Protein AF-A0A1F3C9E1-F1 (afdb_monomer)

Nearest PDB structures (foldseek):
  8ada-assembly1_A  TM=5.028E-01  e=2.054E+00  Mycobacterium tuberculosis H37Rv

Mean predicted aligned error: 10.8 Å

Sequence (101 aa):
MARLLARLAPLALGLLCAVGCGSPCQDLADRICNCQPAGTLRDNCKSSVKNQIDSAKPSSGDQSYCSDKLKTCPDPESTPSQCQVLETQAGKEACGLAFPL

Radius of gyration: 19.94 Å; Cα contacts (8 Å, |Δi|>4): 81; chains: 1; bounding box: 34×68×55 Å

Secondary structure (DSSP, 8-state):
--------------------S--HHHHHHHHHHTTSPTTHHHHHHHHHHHHHHHHH---HHHHHHHHHHHHHS--TTT-GGGGGGGGSHHHHHHTTSS---

Solvent-accessible surface area (backbone atoms only — not comparable to full-atom values): 6122 Å² total; per-residue (Å²): 133,89,80,80,93,82,76,92,76,92,78,74,87,76,76,76,72,76,73,61,99,60,51,44,50,50,53,44,49,43,44,58,28,61,60,41,62,84,58,70,65,21,54,49,43,43,51,52,51,49,54,49,46,71,69,67,56,73,49,76,66,50,35,49,52,26,46,57,26,52,75,58,28,73,56,32,90,84,39,65,76,48,43,60,39,59,77,38,69,69,36,20,36,29,54,68,76,42,79,83,130

Structure (mmCIF, N/CA/C/O backbone):
data_AF-A0A1F3C9E1-F1
#
_entry.id   AF-A0A1F3C9E1-F1
#
loop_
_atom_site.group_PDB
_atom_site.id
_atom_site.type_symbol
_atom_site.label_atom_id
_atom_site.label_alt_id
_atom_site.label_comp_id
_atom_site.label_asym_id
_atom_site.label_entity_id
_atom_site.label_seq_id
_atom_site.pdbx_PDB_ins_code
_atom_site.Cartn_x
_atom_site.Cartn_y
_atom_site.Cartn_z
_atom_site.occupancy
_atom_site.B_iso_or_equiv
_atom_site.auth_seq_id
_atom_site.auth_comp_id
_atom_site.auth_asym_id
_atom_site.auth_atom_id
_atom_site.pdbx_PDB_model_num
ATOM 1 N N . MET A 1 1 ? -22.054 50.665 -41.349 1.00 40.19 1 MET A N 1
ATOM 2 C CA . MET A 1 1 ? -21.171 49.756 -42.117 1.00 40.19 1 MET A CA 1
ATOM 3 C C . MET A 1 1 ? -20.680 48.689 -41.140 1.00 40.19 1 MET A C 1
ATOM 5 O O . MET A 1 1 ? -19.971 49.038 -40.215 1.00 40.19 1 MET A O 1
ATOM 9 N N . ALA A 1 2 ? -21.345 47.529 -41.064 1.00 45.19 2 ALA A N 1
ATOM 10 C CA . ALA A 1 2 ? -20.838 46.239 -41.572 1.00 45.19 2 ALA A CA 1
ATOM 11 C C . ALA A 1 2 ? -19.378 45.978 -41.123 1.00 45.19 2 ALA A C 1
ATOM 13 O O . ALA A 1 2 ? -18.492 46.712 -41.536 1.00 45.19 2 ALA A O 1
ATOM 14 N N . ARG A 1 3 ? -19.053 44.955 -40.322 1.00 49.81 3 ARG A N 1
ATOM 15 C CA . ARG A 1 3 ? -19.186 43.530 -40.666 1.00 49.81 3 ARG A CA 1
ATOM 16 C C . ARG A 1 3 ? -19.206 42.621 -39.423 1.00 49.81 3 ARG A C 1
ATOM 18 O O . ARG A 1 3 ? -18.324 42.688 -38.580 1.00 49.81 3 ARG A O 1
ATOM 25 N N . LEU A 1 4 ? -20.236 41.775 -39.399 1.00 50.31 4 LEU A N 1
ATOM 26 C CA . LEU A 1 4 ? -20.272 40.353 -39.042 1.00 50.31 4 LEU A CA 1
ATOM 27 C C . LEU A 1 4 ? -19.123 39.750 -38.208 1.00 50.31 4 LEU A C 1
ATOM 29 O O . LEU A 1 4 ? -18.006 39.592 -38.688 1.00 50.31 4 LEU A O 1
ATOM 33 N N . LEU A 1 5 ? -19.513 39.255 -37.027 1.00 64.69 5 LEU A N 1
ATOM 34 C CA . LEU A 1 5 ? -19.327 37.874 -36.552 1.00 64.69 5 LEU A CA 1
ATOM 35 C C . LEU A 1 5 ? -18.179 37.085 -37.207 1.00 64.69 5 LEU A C 1
ATOM 37 O O . LEU A 1 5 ? -18.356 36.467 -38.257 1.00 64.69 5 LEU A O 1
ATOM 41 N N . ALA A 1 6 ? -17.045 36.992 -36.516 1.00 54.94 6 ALA A N 1
ATOM 42 C CA . ALA A 1 6 ? -16.051 35.969 -36.801 1.00 54.94 6 ALA A CA 1
ATOM 43 C C . ALA A 1 6 ? -15.398 35.465 -35.508 1.00 54.94 6 ALA A C 1
ATOM 45 O O . ALA A 1 6 ? -14.430 36.029 -35.013 1.00 54.94 6 ALA A O 1
ATOM 46 N N . ARG A 1 7 ? -15.918 34.312 -35.072 1.00 51.75 7 ARG A N 1
ATOM 47 C CA . ARG A 1 7 ? -15.220 33.248 -34.333 1.00 51.75 7 ARG A CA 1
ATOM 48 C C . ARG A 1 7 ? -15.094 33.421 -32.817 1.00 51.75 7 ARG A C 1
ATOM 50 O O . ARG A 1 7 ? -14.055 33.772 -32.276 1.00 51.75 7 ARG A O 1
ATOM 57 N N . LEU A 1 8 ? -16.166 32.994 -32.146 1.00 54.88 8 LEU A N 1
ATOM 58 C CA . LEU A 1 8 ? -16.087 32.249 -30.888 1.00 54.88 8 LEU A CA 1
ATOM 59 C C . LEU A 1 8 ? -15.029 31.139 -31.019 1.00 54.88 8 LEU A C 1
ATOM 61 O O . LEU A 1 8 ? -15.241 30.168 -31.744 1.00 54.88 8 LEU A O 1
ATOM 65 N N . ALA A 1 9 ? -13.904 31.291 -30.329 1.00 54.41 9 ALA A N 1
ATOM 66 C CA . ALA A 1 9 ? -12.942 30.224 -30.086 1.00 54.41 9 ALA A CA 1
ATOM 67 C C . ALA A 1 9 ? -12.915 29.956 -28.572 1.00 54.41 9 ALA A C 1
ATOM 69 O O . ALA A 1 9 ? -12.250 30.689 -27.841 1.00 54.41 9 ALA A O 1
ATOM 70 N N . PRO A 1 10 ? -13.659 28.956 -28.068 1.00 60.72 10 PRO A N 1
ATOM 71 C CA . PRO A 1 10 ? -13.503 28.487 -26.705 1.00 60.72 10 PRO A CA 1
ATOM 72 C C . PRO A 1 10 ? -12.399 27.433 -26.733 1.00 60.72 10 PRO A C 1
ATOM 74 O O . PRO A 1 10 ? -12.638 26.313 -27.175 1.00 60.72 10 PRO A O 1
ATOM 77 N N . LEU A 1 11 ? -11.175 27.767 -26.333 1.00 50.94 11 LEU A N 1
ATOM 78 C CA . LEU A 1 11 ? -10.112 26.767 -26.266 1.00 50.94 11 LEU A CA 1
ATOM 79 C C . LEU A 1 11 ? -9.339 26.864 -24.957 1.00 50.94 11 LEU A C 1
ATOM 81 O O . LEU A 1 11 ? -8.674 27.852 -24.667 1.00 50.94 11 LEU A O 1
ATOM 85 N N . ALA A 1 12 ? -9.436 25.742 -24.245 1.00 55.09 12 ALA A N 1
ATOM 86 C CA . ALA A 1 12 ? -8.581 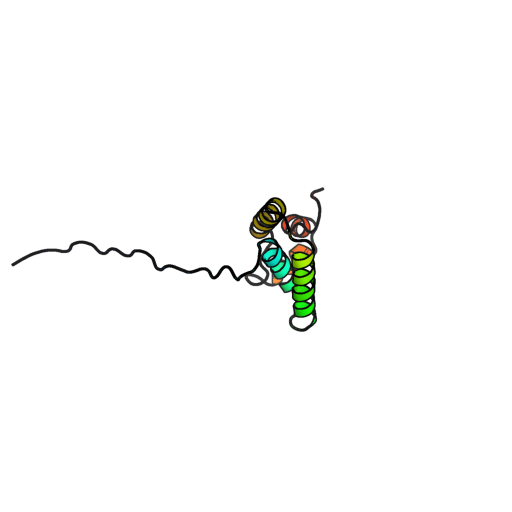25.281 -23.170 1.00 55.09 12 ALA A CA 1
ATOM 87 C C . ALA A 1 12 ? -8.731 26.006 -21.829 1.00 55.09 12 ALA A C 1
ATOM 89 O O . ALA A 1 12 ? -7.844 26.712 -21.357 1.00 55.09 12 ALA A O 1
ATOM 90 N N . LEU A 1 13 ? -9.825 25.672 -21.138 1.00 47.66 13 LEU A N 1
ATOM 91 C CA . LEU A 1 13 ? -9.785 25.518 -19.688 1.00 47.66 13 LEU A CA 1
ATOM 92 C C . LEU A 1 13 ? -8.783 24.386 -19.388 1.00 47.66 13 LEU A C 1
ATOM 94 O O . LEU A 1 13 ? -9.131 23.206 -19.397 1.00 47.66 13 LEU A O 1
ATOM 98 N N . GLY A 1 14 ? -7.508 24.748 -19.251 1.00 46.47 14 GLY A N 1
ATOM 99 C CA . GLY A 1 14 ? -6.440 23.848 -18.837 1.00 46.47 14 GLY A CA 1
ATOM 100 C C . GLY A 1 14 ? -6.677 23.440 -17.394 1.00 46.47 14 GLY A C 1
ATOM 101 O O . GLY A 1 14 ? -6.173 24.077 -16.472 1.00 46.47 14 GLY A O 1
ATOM 102 N N . LEU A 1 15 ? -7.483 22.398 -17.207 1.00 49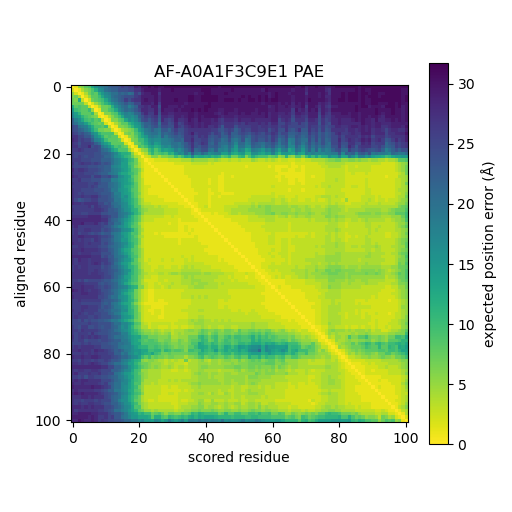.88 15 LEU A N 1
ATOM 103 C CA . LEU A 1 15 ? -7.591 21.680 -15.952 1.00 49.88 15 LEU A CA 1
ATOM 104 C C . LEU A 1 15 ? -6.240 20.986 -15.741 1.00 49.88 15 LEU A C 1
ATOM 106 O O . LEU A 1 15 ? -6.007 19.873 -16.207 1.00 49.88 15 LEU A O 1
ATOM 110 N N . LEU A 1 16 ? -5.311 21.701 -15.108 1.00 45.47 16 LEU A N 1
ATOM 111 C CA . LEU A 1 16 ? -4.150 21.117 -14.457 1.00 45.47 16 LEU A CA 1
ATOM 112 C C . LEU A 1 16 ? -4.703 20.168 -13.393 1.00 45.47 16 LEU A C 1
ATOM 114 O O . LEU A 1 16 ? -4.927 20.561 -12.250 1.00 45.47 16 LEU A O 1
ATOM 118 N N . CYS A 1 17 ? -4.968 18.921 -13.781 1.00 43.56 17 CYS A N 1
ATOM 119 C CA . CYS A 1 17 ? -4.965 17.833 -12.828 1.00 43.56 17 CYS A CA 1
ATOM 120 C C . CYS A 1 17 ? -3.574 17.877 -12.209 1.00 43.56 17 CYS A C 1
ATOM 122 O O . CYS A 1 17 ? -2.587 17.514 -12.850 1.00 43.56 17 CYS A O 1
ATOM 124 N N . ALA A 1 18 ? -3.498 18.405 -10.992 1.00 43.81 18 ALA A N 1
ATOM 125 C CA . ALA A 1 18 ? -2.400 18.145 -10.098 1.00 43.81 18 ALA A CA 1
ATOM 126 C C . ALA A 1 18 ? -2.361 16.625 -9.911 1.00 43.81 18 ALA A C 1
ATOM 128 O O . ALA A 1 18 ? -2.977 16.081 -9.001 1.00 43.81 18 ALA A O 1
ATOM 129 N N . VAL A 1 19 ? -1.671 15.930 -10.817 1.00 48.56 19 VAL A N 1
ATOM 130 C CA . VAL A 1 19 ? -0.954 14.722 -10.444 1.00 48.56 19 VAL A CA 1
ATOM 131 C C . VAL A 1 19 ? -0.096 15.176 -9.278 1.00 48.56 19 VAL A C 1
ATOM 133 O O . VAL A 1 19 ? 0.844 15.956 -9.452 1.00 48.56 19 VAL A O 1
ATOM 136 N N . GLY A 1 20 ? -0.516 14.813 -8.066 1.00 48.50 20 GLY A N 1
ATOM 137 C CA . GLY A 1 20 ? 0.335 14.959 -6.900 1.00 48.50 20 GLY A CA 1
ATOM 138 C C . GLY A 1 20 ? 1.693 14.354 -7.239 1.00 48.50 20 GLY A C 1
ATOM 139 O O . GLY A 1 20 ? 1.793 13.476 -8.093 1.00 48.50 20 GLY A O 1
ATOM 140 N N . CYS A 1 21 ? 2.756 14.811 -6.590 1.00 57.41 21 CYS A N 1
ATOM 141 C CA . CYS A 1 21 ? 4.097 14.240 -6.743 1.00 57.41 21 CYS A CA 1
ATOM 142 C C . CYS A 1 21 ? 4.205 12.765 -6.264 1.00 57.41 21 CYS A C 1
ATOM 144 O O . CYS A 1 21 ? 5.260 12.358 -5.781 1.00 57.41 21 CYS A O 1
ATOM 146 N N . GLY A 1 22 ? 3.123 11.985 -6.314 1.00 67.56 22 GLY A N 1
ATOM 147 C CA . GLY A 1 22 ? 3.072 10.554 -6.077 1.00 67.56 22 GLY A CA 1
ATOM 148 C C . GLY A 1 22 ? 3.345 9.778 -7.363 1.00 67.56 22 GLY A C 1
ATOM 149 O O . GLY A 1 22 ? 3.072 10.229 -8.474 1.00 67.56 22 GLY A O 1
ATOM 150 N N . SER A 1 23 ? 3.945 8.602 -7.206 1.00 88.88 23 SER A N 1
ATOM 151 C CA . SER A 1 23 ? 4.068 7.636 -8.297 1.00 88.88 23 SER A CA 1
ATOM 152 C C . SER A 1 23 ? 2.784 6.802 -8.417 1.00 88.88 23 SER A C 1
ATOM 154 O O . SER A 1 23 ? 2.106 6.637 -7.403 1.00 88.88 23 SER A O 1
ATOM 156 N N . PRO A 1 24 ? 2.468 6.202 -9.580 1.00 92.62 24 PRO A N 1
ATOM 157 C CA . PRO A 1 24 ? 1.313 5.311 -9.730 1.00 92.62 24 PRO A CA 1
ATOM 158 C C . PRO A 1 24 ? 1.167 4.253 -8.627 1.00 92.62 24 PRO A C 1
ATOM 160 O O . PRO A 1 24 ? 0.059 3.962 -8.180 1.00 92.62 24 PRO A O 1
ATOM 163 N N . CYS A 1 25 ? 2.276 3.682 -8.149 1.00 93.00 25 CYS A N 1
ATOM 164 C CA . CYS A 1 25 ? 2.232 2.737 -7.030 1.00 93.00 25 CYS A CA 1
ATOM 165 C C . CYS A 1 25 ? 1.894 3.394 -5.688 1.00 93.00 25 CYS A C 1
ATOM 167 O O . CYS A 1 25 ? 1.248 2.767 -4.851 1.00 93.00 25 CYS A O 1
ATOM 169 N N . GLN A 1 26 ? 2.301 4.648 -5.482 1.00 93.12 26 GLN A N 1
ATOM 170 C CA . GLN A 1 26 ? 1.930 5.406 -4.291 1.00 93.12 26 GLN A CA 1
ATOM 171 C C . GLN A 1 26 ? 0.443 5.758 -4.319 1.00 93.12 26 GLN A C 1
ATOM 173 O O . GLN A 1 26 ? -0.231 5.527 -3.324 1.00 93.12 26 GLN A O 1
ATOM 178 N N . ASP A 1 27 ? -0.083 6.204 -5.460 1.00 91.88 27 ASP A N 1
ATOM 179 C CA . ASP A 1 27 ? -1.508 6.523 -5.605 1.00 91.88 27 ASP A CA 1
ATOM 180 C C . ASP A 1 27 ? -2.395 5.293 -5.365 1.00 91.88 27 ASP A C 1
ATOM 182 O O . ASP A 1 27 ? -3.400 5.366 -4.656 1.00 91.88 27 ASP A O 1
ATOM 186 N N . LEU A 1 28 ? -2.011 4.132 -5.910 1.00 92.12 28 LEU A N 1
ATOM 187 C CA . LEU A 1 28 ? -2.745 2.882 -5.700 1.00 92.12 28 LEU A CA 1
ATOM 188 C C . LEU A 1 28 ? -2.776 2.492 -4.219 1.00 92.12 28 LEU A C 1
ATOM 190 O O . LEU A 1 28 ? -3.812 2.091 -3.687 1.00 92.12 28 LEU A O 1
ATOM 194 N N . ALA A 1 29 ? -1.639 2.614 -3.544 1.00 91.69 29 ALA A N 1
ATOM 195 C CA . ALA A 1 29 ? -1.533 2.270 -2.140 1.00 91.69 29 ALA A CA 1
ATOM 196 C C . ALA A 1 29 ? -2.221 3.304 -1.231 1.00 91.69 29 ALA A C 1
ATOM 198 O O . ALA A 1 29 ? -2.872 2.915 -0.263 1.00 91.69 29 ALA A O 1
ATOM 199 N N . ASP A 1 30 ? -2.188 4.593 -1.574 1.00 91.44 30 ASP A N 1
ATOM 200 C CA . ASP A 1 30 ? -2.950 5.642 -0.892 1.00 91.44 30 ASP A CA 1
ATOM 201 C C . ASP A 1 30 ? -4.460 5.404 -1.019 1.00 91.44 30 ASP A C 1
ATOM 203 O O . ASP A 1 30 ? -5.191 5.555 -0.033 1.00 91.44 30 ASP A O 1
ATOM 207 N N . ARG A 1 31 ? -4.919 4.940 -2.189 1.00 90.38 31 ARG A N 1
ATOM 208 C CA . ARG A 1 31 ? -6.305 4.519 -2.423 1.00 90.38 31 ARG A CA 1
ATOM 209 C C . ARG A 1 31 ? -6.709 3.383 -1.481 1.00 90.38 31 ARG A C 1
ATOM 211 O O . ARG A 1 31 ? -7.763 3.455 -0.858 1.00 90.38 31 ARG A O 1
ATOM 218 N N . ILE A 1 32 ? -5.847 2.386 -1.288 1.00 91.25 32 ILE A N 1
ATOM 219 C CA . ILE A 1 32 ? -6.075 1.298 -0.323 1.00 91.25 32 ILE A CA 1
ATOM 220 C C . ILE A 1 32 ? -6.047 1.824 1.123 1.00 91.25 32 ILE A C 1
ATOM 222 O O . ILE A 1 32 ? -6.920 1.491 1.925 1.00 91.25 32 ILE A O 1
ATOM 226 N N . CYS A 1 33 ? -5.092 2.690 1.473 1.00 92.25 33 CYS A N 1
ATOM 227 C CA . CYS A 1 33 ? -4.995 3.283 2.808 1.00 92.25 33 CYS A CA 1
ATOM 228 C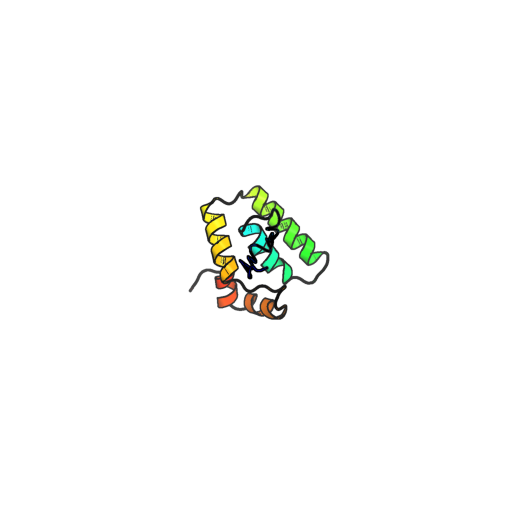 C . CYS A 1 33 ? -6.203 4.163 3.155 1.00 92.25 33 CYS A C 1
ATOM 230 O O . CYS A 1 33 ? -6.582 4.244 4.323 1.00 92.25 33 CYS A O 1
ATOM 232 N N . ASN A 1 34 ? -6.852 4.788 2.170 1.00 90.75 34 ASN A N 1
ATOM 233 C CA . ASN A 1 34 ? -8.077 5.560 2.378 1.00 90.75 34 ASN A CA 1
ATOM 234 C C . ASN A 1 34 ? -9.256 4.702 2.881 1.00 90.75 34 ASN A C 1
ATOM 236 O O . ASN A 1 34 ? -10.212 5.262 3.420 1.00 90.75 34 ASN A O 1
ATOM 240 N N . CYS A 1 35 ? -9.161 3.369 2.809 1.00 90.69 35 CYS A N 1
ATOM 241 C CA . CYS A 1 35 ? -10.107 2.457 3.451 1.00 90.69 35 CYS A CA 1
ATOM 242 C C . CYS A 1 35 ? -9.886 2.250 4.950 1.00 90.69 35 CYS A C 1
ATOM 244 O O . CYS A 1 35 ? -10.757 1.706 5.626 1.00 90.69 35 CYS A O 1
ATOM 246 N N . GLN A 1 36 ? -8.758 2.702 5.496 1.00 89.94 36 GLN A N 1
ATOM 247 C CA . GLN A 1 36 ? -8.554 2.723 6.940 1.00 89.94 36 GLN A CA 1
ATOM 248 C C . GLN A 1 36 ? -9.360 3.860 7.580 1.00 89.94 36 GLN A C 1
ATOM 250 O O . GLN A 1 36 ? -9.518 4.919 6.959 1.00 89.94 36 GLN A O 1
ATOM 255 N N . PRO A 1 37 ? -9.824 3.706 8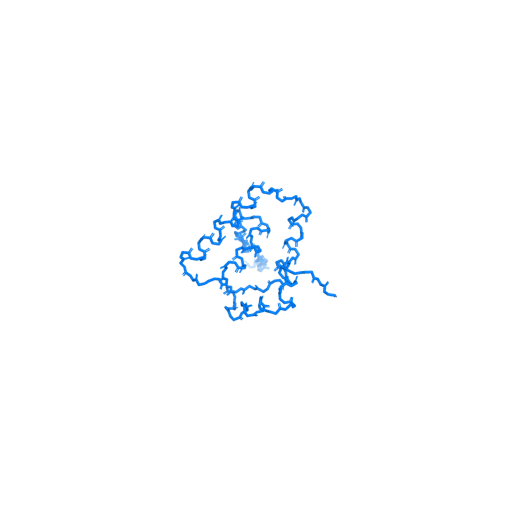.833 1.00 88.88 37 PRO A N 1
ATOM 256 C CA . PRO A 1 37 ? -10.392 4.812 9.597 1.00 88.88 37 PRO A CA 1
ATOM 257 C C . PRO A 1 37 ? -9.468 6.036 9.570 1.00 88.88 37 PRO A C 1
ATOM 259 O O . PRO A 1 37 ? -8.244 5.902 9.625 1.00 88.88 37 PRO A O 1
ATOM 262 N N . ALA A 1 38 ? -10.051 7.230 9.451 1.00 88.94 38 ALA A N 1
ATOM 263 C CA . ALA A 1 38 ? -9.286 8.474 9.445 1.00 88.94 38 ALA A CA 1
ATOM 264 C C . ALA A 1 38 ? -8.483 8.660 10.749 1.00 88.94 38 ALA A C 1
ATOM 266 O O . ALA A 1 38 ? -8.836 8.119 11.798 1.00 88.94 38 ALA A O 1
ATOM 267 N N . GLY A 1 39 ? -7.410 9.450 10.676 1.00 91.62 39 GLY A N 1
ATOM 268 C CA . GLY A 1 39 ? -6.468 9.668 11.773 1.00 91.62 39 GLY A CA 1
ATOM 269 C C . GLY A 1 39 ? -5.260 8.736 11.696 1.00 91.62 39 GLY A C 1
ATOM 270 O O . GLY A 1 39 ? -4.886 8.261 10.623 1.00 91.62 39 GLY A O 1
ATOM 271 N N . THR A 1 40 ? -4.665 8.440 12.853 1.00 95.12 40 THR A N 1
ATOM 272 C CA . THR A 1 40 ? -3.332 7.825 12.957 1.00 95.12 40 THR A CA 1
ATOM 273 C C . THR A 1 40 ? -3.180 6.506 12.196 1.00 95.12 40 THR A C 1
ATOM 275 O O . THR A 1 40 ? -2.108 6.240 11.665 1.00 95.12 40 THR A O 1
ATOM 278 N N . LEU A 1 41 ? -4.229 5.681 12.094 1.00 93.44 41 LEU A N 1
ATOM 279 C CA . LEU A 1 41 ? -4.173 4.427 11.329 1.00 93.44 41 LEU A CA 1
ATOM 280 C C . LEU A 1 41 ? -3.946 4.674 9.833 1.00 93.44 41 LEU A C 1
ATOM 282 O O . LEU A 1 41 ? -3.071 4.053 9.227 1.00 93.44 41 LEU A O 1
ATOM 286 N N . ARG A 1 42 ? -4.700 5.60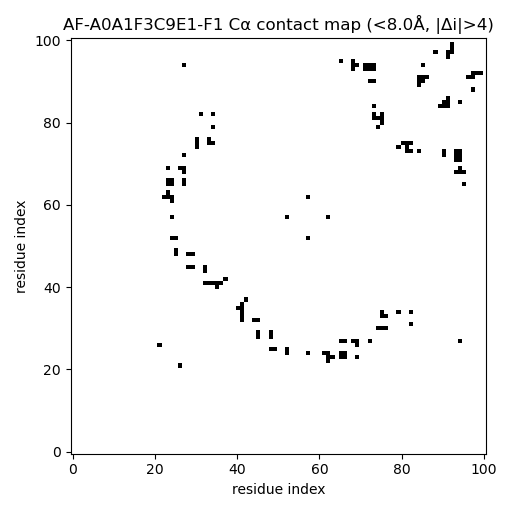6 9.247 1.00 93.81 42 ARG A N 1
ATOM 287 C CA . ARG A 1 42 ? -4.550 5.990 7.843 1.00 93.81 42 ARG A CA 1
ATOM 288 C C . ARG A 1 42 ? -3.207 6.667 7.595 1.00 93.81 42 ARG A C 1
ATOM 290 O O . ARG A 1 42 ? -2.533 6.319 6.630 1.00 93.81 42 ARG A O 1
ATOM 297 N N . ASP A 1 43 ? -2.794 7.571 8.477 1.00 94.25 43 ASP A N 1
ATOM 298 C CA . ASP A 1 43 ? -1.524 8.291 8.332 1.00 94.25 43 ASP A CA 1
ATOM 299 C C . ASP A 1 43 ? -0.324 7.339 8.412 1.00 94.25 43 ASP A C 1
ATOM 301 O O . ASP A 1 43 ? 0.589 7.404 7.587 1.00 94.25 43 ASP A O 1
ATOM 305 N N . ASN A 1 44 ? -0.360 6.385 9.347 1.00 95.94 44 ASN A N 1
ATOM 306 C CA . ASN A 1 44 ? 0.656 5.342 9.458 1.00 95.94 44 ASN A CA 1
ATOM 307 C C . ASN A 1 44 ? 0.677 4.434 8.224 1.00 95.94 44 ASN A C 1
ATOM 309 O O . ASN A 1 44 ? 1.760 4.067 7.770 1.00 95.94 44 ASN A O 1
ATOM 313 N N . CYS A 1 45 ? -0.489 4.099 7.663 1.00 95.06 45 CYS A N 1
ATOM 314 C CA . CYS A 1 45 ? -0.580 3.332 6.421 1.00 95.06 45 CYS A CA 1
ATOM 315 C C . CYS A 1 45 ? 0.131 4.063 5.275 1.00 95.06 45 CYS A C 1
ATOM 317 O O . CYS A 1 45 ? 1.062 3.512 4.685 1.00 95.06 45 CYS A O 1
ATOM 319 N N . LYS A 1 46 ? -0.229 5.330 5.024 1.00 93.81 46 LYS A N 1
ATOM 320 C CA . LYS A 1 46 ? 0.368 6.144 3.951 1.00 93.81 46 LYS A CA 1
ATOM 321 C C . LYS A 1 46 ? 1.872 6.345 4.150 1.00 93.81 46 LYS A C 1
ATOM 323 O O . LYS A 1 46 ? 2.653 6.193 3.214 1.00 93.81 46 LYS A O 1
ATOM 328 N N . SER A 1 47 ? 2.297 6.615 5.385 1.00 94.69 47 SER A N 1
ATOM 329 C CA . SER A 1 47 ? 3.715 6.763 5.733 1.00 94.69 47 SER A CA 1
ATOM 330 C C . SER A 1 47 ? 4.504 5.465 5.514 1.00 94.69 47 SER A C 1
ATOM 332 O O . SER A 1 47 ? 5.570 5.477 4.898 1.00 94.69 47 SER A O 1
ATOM 334 N N . SER A 1 48 ? 3.964 4.322 5.949 1.00 93.81 48 SER A N 1
ATOM 335 C CA . SER A 1 48 ? 4.591 3.011 5.752 1.00 93.81 48 SER A CA 1
ATOM 336 C C . SER A 1 48 ? 4.739 2.673 4.270 1.00 93.81 48 SER A C 1
ATOM 338 O O . SER A 1 48 ? 5.827 2.309 3.828 1.00 93.81 48 SER A O 1
ATOM 340 N N . VAL A 1 49 ? 3.671 2.853 3.494 1.00 92.44 49 VAL A N 1
ATOM 341 C CA . VAL A 1 49 ? 3.665 2.658 2.040 1.00 92.44 49 VAL A CA 1
ATOM 342 C C . VAL A 1 49 ? 4.712 3.534 1.369 1.00 92.44 49 VAL A C 1
ATOM 344 O O . VAL A 1 49 ? 5.518 3.030 0.589 1.00 92.44 49 VAL A O 1
ATOM 347 N N . LYS A 1 50 ? 4.741 4.829 1.697 1.00 91.88 50 LYS A N 1
ATOM 348 C CA . LYS A 1 50 ? 5.716 5.760 1.134 1.00 91.88 50 LYS A CA 1
ATOM 349 C C . LYS A 1 50 ? 7.145 5.286 1.395 1.00 91.88 50 LYS A C 1
ATOM 351 O O . LYS A 1 50 ? 7.932 5.199 0.457 1.00 91.88 50 LYS A O 1
ATOM 356 N N . ASN A 1 51 ? 7.454 4.904 2.633 1.00 92.94 51 ASN A N 1
ATOM 357 C CA . ASN A 1 51 ? 8.774 4.391 2.997 1.00 92.94 51 ASN A CA 1
ATOM 358 C C . ASN A 1 51 ? 9.128 3.106 2.234 1.00 92.94 51 ASN A C 1
ATOM 360 O O . ASN A 1 51 ? 10.272 2.938 1.806 1.00 92.94 51 ASN A O 1
ATOM 364 N N . GLN A 1 52 ? 8.162 2.204 2.041 1.00 91.06 52 GLN A N 1
ATOM 365 C CA . GLN A 1 52 ? 8.374 0.976 1.274 1.00 91.06 52 GLN A CA 1
ATOM 366 C C . GLN A 1 52 ? 8.623 1.259 -0.208 1.00 91.06 52 GLN A C 1
ATOM 368 O O . GLN A 1 52 ? 9.537 0.677 -0.781 1.00 91.06 52 GLN A O 1
ATOM 373 N N . ILE A 1 53 ? 7.880 2.184 -0.815 1.00 90.44 53 ILE A N 1
ATOM 374 C CA . ILE A 1 53 ? 8.061 2.580 -2.216 1.00 90.44 53 ILE A CA 1
ATOM 375 C C . ILE A 1 53 ? 9.413 3.273 -2.416 1.00 90.44 53 ILE A C 1
ATOM 377 O O . ILE A 1 53 ? 10.155 2.905 -3.325 1.00 90.44 53 ILE A O 1
ATOM 381 N N . ASP A 1 54 ? 9.779 4.221 -1.551 1.00 90.00 54 ASP A N 1
ATOM 382 C CA . ASP A 1 54 ? 11.087 4.895 -1.595 1.00 90.00 54 ASP A CA 1
ATOM 383 C C . ASP A 1 54 ? 12.254 3.892 -1.434 1.00 90.00 54 ASP A C 1
ATOM 385 O O . ASP A 1 54 ? 13.317 4.022 -2.061 1.00 90.00 54 ASP A O 1
ATOM 389 N N . SER A 1 55 ? 12.046 2.844 -0.630 1.00 91.75 55 SER A N 1
ATOM 390 C CA . SER A 1 55 ? 13.027 1.771 -0.429 1.00 91.75 55 SER A CA 1
ATOM 391 C C . SER A 1 55 ? 13.115 0.831 -1.631 1.00 91.75 55 SER A C 1
ATOM 393 O O . SER A 1 55 ? 14.216 0.572 -2.119 1.00 91.75 55 SER A O 1
ATOM 395 N N . ALA A 1 56 ? 11.972 0.349 -2.126 1.00 89.75 56 ALA A N 1
ATOM 396 C CA . ALA A 1 56 ? 11.878 -0.612 -3.221 1.00 89.75 56 ALA A CA 1
ATOM 397 C C . ALA A 1 56 ? 12.257 -0.008 -4.579 1.00 89.75 56 ALA A C 1
ATOM 399 O O . ALA A 1 56 ? 12.733 -0.738 -5.442 1.00 89.75 56 ALA A O 1
ATOM 400 N N . LYS A 1 57 ? 12.066 1.310 -4.757 1.00 89.06 57 LYS A N 1
ATOM 401 C CA . LYS A 1 57 ? 12.273 2.046 -6.017 1.00 89.06 57 LYS A CA 1
ATOM 402 C C . LYS A 1 57 ? 11.644 1.309 -7.212 1.00 89.06 57 LYS A C 1
ATOM 404 O O . LYS A 1 57 ? 12.382 0.779 -8.045 1.00 89.06 57 LYS A O 1
ATOM 409 N N . PRO A 1 58 ? 10.299 1.265 -7.302 1.00 89.19 58 PRO A N 1
ATOM 410 C CA . PRO A 1 58 ? 9.604 0.498 -8.326 1.00 89.19 58 PRO A CA 1
ATOM 411 C C . PRO A 1 58 ? 10.100 0.863 -9.725 1.00 89.19 58 PRO A C 1
ATOM 413 O O . PRO A 1 58 ? 10.251 2.044 -10.056 1.00 89.19 58 PRO A O 1
ATOM 416 N N . SER A 1 59 ? 10.343 -0.159 -10.538 1.00 92.94 59 SER A N 1
ATOM 417 C CA . SER A 1 59 ? 10.760 0.000 -11.927 1.00 92.94 59 SER A CA 1
ATOM 418 C C . SER A 1 59 ? 9.649 0.636 -12.768 1.00 92.94 59 SER A C 1
ATOM 420 O O . SER A 1 59 ? 8.493 0.725 -12.357 1.00 92.94 59 SER A O 1
ATOM 422 N N . SER A 1 60 ? 9.962 1.033 -14.001 1.00 91.62 60 SER A N 1
ATOM 423 C CA . SER A 1 60 ? 8.941 1.501 -14.948 1.00 91.62 60 SER A CA 1
ATOM 424 C C . SER A 1 60 ? 7.858 0.449 -15.229 1.00 91.62 60 SER A C 1
ATOM 426 O O . SER A 1 60 ? 6.698 0.810 -15.441 1.00 91.62 60 SER A O 1
ATOM 428 N N . GLY A 1 61 ? 8.214 -0.841 -15.196 1.00 92.06 61 GLY A N 1
ATOM 429 C CA . GLY A 1 61 ? 7.264 -1.947 -15.313 1.00 92.06 61 GLY A CA 1
ATOM 430 C C . GLY A 1 61 ? 6.293 -1.995 -14.135 1.00 92.06 61 GLY A C 1
ATOM 431 O O . GLY A 1 61 ? 5.084 -2.062 -14.344 1.00 92.06 61 GLY A O 1
ATOM 432 N N . ASP A 1 62 ? 6.805 -1.851 -12.912 1.00 91.12 62 ASP A N 1
ATOM 433 C CA . ASP A 1 62 ? 5.982 -1.820 -11.697 1.00 91.12 62 ASP A CA 1
ATOM 434 C C . ASP A 1 62 ? 5.047 -0.606 -11.690 1.00 91.12 62 ASP A C 1
ATOM 436 O O . ASP A 1 62 ? 3.858 -0.732 -11.408 1.00 91.12 62 ASP A O 1
ATOM 440 N N . GLN A 1 63 ? 5.554 0.567 -12.081 1.00 92.81 63 GLN A N 1
ATOM 441 C CA . GLN A 1 63 ? 4.738 1.780 -12.194 1.00 92.81 63 GLN A CA 1
ATOM 442 C C . GLN A 1 63 ? 3.616 1.621 -13.225 1.00 92.81 63 GLN A C 1
ATOM 444 O O . GLN A 1 63 ? 2.492 2.066 -12.991 1.00 92.81 63 GLN A O 1
ATOM 449 N N . SER A 1 64 ? 3.898 0.954 -14.347 1.00 92.62 64 SER A N 1
ATOM 450 C CA . SER A 1 64 ? 2.887 0.659 -15.369 1.00 92.62 64 SER A CA 1
ATOM 451 C C . SER A 1 64 ? 1.826 -0.300 -14.830 1.00 92.62 64 SER A C 1
ATOM 453 O O . SER A 1 64 ? 0.636 -0.030 -14.963 1.00 92.62 64 SER A O 1
ATOM 455 N N . TYR A 1 65 ? 2.245 -1.356 -14.128 1.00 91.69 65 TYR A N 1
ATOM 456 C CA . TYR A 1 65 ? 1.333 -2.292 -13.473 1.00 91.69 65 TYR A CA 1
ATOM 457 C C . TYR A 1 65 ? 0.424 -1.593 -12.452 1.00 91.69 65 TYR A C 1
ATOM 459 O O . TYR A 1 65 ? -0.796 -1.759 -12.488 1.00 91.69 65 TYR A O 1
ATOM 467 N N . CYS A 1 66 ? 0.989 -0.757 -11.579 1.00 92.94 66 CYS A N 1
ATOM 468 C CA . CYS A 1 66 ? 0.217 0.031 -10.620 1.00 92.94 66 CYS A CA 1
ATOM 469 C C . CYS A 1 66 ? -0.762 0.988 -11.322 1.00 92.94 66 CYS A C 1
ATOM 471 O O . CYS A 1 66 ? -1.914 1.108 -10.905 1.00 92.94 66 CYS A O 1
ATOM 473 N N . SER A 1 67 ? -0.337 1.625 -12.420 1.00 92.62 67 SER A N 1
ATOM 474 C CA . SER A 1 67 ? -1.193 2.491 -13.240 1.00 92.62 67 SER A CA 1
ATOM 475 C C . SER A 1 67 ? -2.369 1.736 -13.862 1.00 92.62 67 SER A C 1
ATOM 477 O O . SER A 1 67 ? -3.487 2.252 -13.898 1.00 92.62 67 SER A O 1
ATOM 479 N N . ASP A 1 68 ? -2.160 0.497 -14.302 1.00 92.94 68 ASP A N 1
ATOM 480 C CA . ASP A 1 68 ? -3.245 -0.346 -14.798 1.00 92.94 68 ASP A CA 1
ATOM 481 C C . ASP A 1 68 ? -4.210 -0.741 -13.681 1.00 92.94 68 ASP A C 1
ATOM 483 O O . ASP A 1 68 ? -5.427 -0.669 -13.867 1.00 92.94 68 ASP A O 1
ATOM 487 N N . LYS A 1 69 ? -3.693 -1.061 -12.492 1.00 91.88 69 LYS A N 1
ATOM 488 C CA . LYS A 1 69 ? -4.532 -1.363 -11.328 1.00 91.88 69 LYS A CA 1
ATOM 489 C C . LYS A 1 69 ? -5.322 -0.160 -10.835 1.00 91.88 69 LYS A C 1
ATOM 491 O O . LYS A 1 69 ? -6.453 -0.348 -10.413 1.00 91.88 69 LYS A O 1
ATOM 496 N N . LEU A 1 70 ? -4.832 1.071 -10.964 1.00 90.81 70 LEU A N 1
ATOM 497 C CA . LEU A 1 70 ? -5.615 2.276 -10.643 1.00 90.81 70 LEU A CA 1
ATOM 498 C C . LEU A 1 70 ? -6.905 2.411 -11.471 1.00 90.81 70 LEU A C 1
ATOM 500 O O . LEU A 1 70 ? -7.865 3.029 -11.008 1.00 90.81 70 LEU A O 1
ATOM 504 N N . LYS A 1 71 ? -6.948 1.824 -12.674 1.00 90.00 71 LYS A N 1
ATOM 505 C CA . LYS A 1 71 ? -8.139 1.835 -13.541 1.00 90.00 71 LYS A CA 1
ATOM 506 C C . LYS A 1 71 ? -9.220 0.873 -13.048 1.00 90.00 71 LYS A C 1
ATOM 508 O O . LYS A 1 71 ? -10.398 1.112 -13.291 1.00 90.00 71 LYS A O 1
ATOM 513 N N . THR A 1 72 ? -8.822 -0.217 -12.392 1.00 89.31 72 THR A N 1
ATOM 514 C CA . THR A 1 72 ? -9.722 -1.294 -11.947 1.00 89.31 72 THR A CA 1
ATOM 515 C C . THR A 1 72 ? -9.983 -1.282 -10.447 1.00 89.31 72 THR A C 1
ATOM 517 O O . THR A 1 72 ? -11.039 -1.728 -10.008 1.00 89.31 72 THR A O 1
ATOM 520 N N . CYS A 1 73 ? -9.037 -0.782 -9.658 1.00 87.69 73 CYS A N 1
ATOM 521 C CA . CYS A 1 73 ? -9.139 -0.659 -8.215 1.00 87.69 73 CYS A CA 1
ATOM 522 C C . CYS A 1 73 ? -10.118 0.468 -7.877 1.00 87.69 73 CYS A C 1
ATOM 524 O O . CYS A 1 73 ? -9.860 1.594 -8.284 1.00 87.69 73 CYS A O 1
ATOM 526 N N . PRO A 1 74 ? -11.222 0.227 -7.161 1.00 82.62 74 PRO A N 1
ATOM 527 C CA . PRO A 1 74 ? -12.228 1.260 -6.898 1.00 82.62 74 PRO A CA 1
ATOM 528 C C . PRO A 1 74 ? -11.712 2.407 -6.005 1.00 82.62 74 PRO A C 1
ATOM 530 O O . PRO A 1 74 ? -10.877 2.175 -5.133 1.00 82.62 74 PRO A O 1
ATOM 533 N N . ASP A 1 75 ? -12.190 3.640 -6.223 1.00 81.81 75 ASP A N 1
ATOM 534 C CA . ASP A 1 75 ? -11.788 4.825 -5.448 1.00 81.81 75 ASP A CA 1
ATOM 535 C C . ASP A 1 75 ? -12.702 5.058 -4.233 1.00 81.81 75 ASP A C 1
ATOM 537 O O . ASP A 1 75 ? -13.838 5.527 -4.394 1.00 81.81 75 ASP A O 1
ATOM 541 N N . PRO A 1 76 ? -12.226 4.827 -3.000 1.00 74.31 76 PRO A N 1
ATOM 542 C CA . PRO A 1 76 ? -13.038 5.052 -1.820 1.00 74.31 76 PRO A CA 1
ATOM 543 C C . PRO A 1 76 ? -13.281 6.537 -1.517 1.00 74.31 76 PRO A C 1
ATOM 545 O O . PRO A 1 76 ? -14.197 6.832 -0.753 1.00 74.31 76 PRO A O 1
ATOM 548 N N . GLU A 1 77 ? -12.535 7.481 -2.105 1.00 70.12 77 GLU A N 1
ATOM 549 C CA . GLU A 1 77 ? -12.858 8.912 -1.991 1.00 70.12 77 GLU A CA 1
ATOM 550 C C . GLU A 1 77 ? -14.111 9.267 -2.797 1.00 70.12 77 GLU A C 1
ATOM 552 O O . GLU A 1 77 ? -14.911 10.097 -2.367 1.00 70.12 77 GLU A O 1
ATOM 557 N N . SER A 1 78 ? -14.328 8.598 -3.933 1.00 68.50 78 SER A N 1
ATOM 558 C CA . SER A 1 78 ? -15.536 8.787 -4.746 1.00 68.50 78 SER A CA 1
ATOM 559 C C . SER A 1 78 ? -16.739 8.042 -4.170 1.00 68.50 78 SER A C 1
ATOM 561 O O . SER A 1 78 ? -17.884 8.461 -4.345 1.00 68.50 78 SER A O 1
ATOM 563 N N . THR A 1 79 ? -16.520 6.904 -3.508 1.00 69.81 79 THR A N 1
ATOM 564 C CA . THR A 1 79 ? -17.601 6.110 -2.912 1.00 69.81 79 THR A CA 1
ATOM 565 C C . THR A 1 79 ? -17.065 5.284 -1.730 1.00 69.81 79 THR A C 1
ATOM 567 O O . THR A 1 79 ? -16.571 4.181 -1.940 1.00 69.81 79 THR A O 1
ATOM 570 N N . PRO A 1 80 ? -17.188 5.749 -0.471 1.00 68.88 80 PRO A N 1
ATOM 571 C CA . PRO A 1 80 ? -16.570 5.103 0.699 1.00 68.88 80 PRO A CA 1
ATOM 572 C C . PRO A 1 80 ? -16.975 3.639 0.928 1.00 68.88 80 PRO A C 1
ATOM 574 O O . PRO A 1 80 ? -16.204 2.852 1.474 1.00 68.88 80 PRO A O 1
ATOM 577 N N . SER A 1 81 ? -18.170 3.241 0.478 1.00 74.69 81 SER A N 1
ATOM 578 C CA . SER A 1 81 ? -18.630 1.846 0.521 1.00 74.69 81 SER A CA 1
ATOM 579 C C . SER A 1 81 ? -17.827 0.912 -0.390 1.00 74.69 81 SER A C 1
ATOM 581 O O . SER A 1 81 ? -17.864 -0.301 -0.195 1.00 74.69 81 SER A O 1
ATOM 583 N N . GLN A 1 82 ? -17.040 1.445 -1.330 1.00 78.69 82 GLN A N 1
ATOM 584 C CA . GLN A 1 82 ? -16.158 0.649 -2.180 1.00 78.69 82 GLN A CA 1
ATOM 585 C C . GLN A 1 82 ? -15.022 -0.017 -1.403 1.00 78.69 82 GLN A C 1
ATOM 587 O O . GLN A 1 82 ? -14.462 -0.983 -1.896 1.00 78.69 82 GLN A O 1
ATOM 592 N N . CYS A 1 83 ? -14.732 0.374 -0.163 1.00 86.56 83 CYS A N 1
ATOM 593 C CA . CYS A 1 83 ? -13.766 -0.362 0.655 1.00 86.56 83 CYS A CA 1
ATOM 594 C C . CYS A 1 83 ? -14.177 -1.810 0.941 1.00 86.56 83 CYS A C 1
ATOM 596 O O . CYS A 1 83 ? -13.308 -2.668 1.083 1.00 86.56 83 CYS A O 1
ATOM 598 N N . GLN A 1 84 ? -15.480 -2.112 0.939 1.00 86.38 84 GLN A N 1
ATOM 599 C CA . GLN A 1 84 ? -15.980 -3.484 1.086 1.00 86.38 84 GLN A CA 1
ATOM 600 C C . GLN A 1 84 ? -15.529 -4.386 -0.070 1.00 86.38 84 GLN A C 1
ATOM 602 O O . GLN A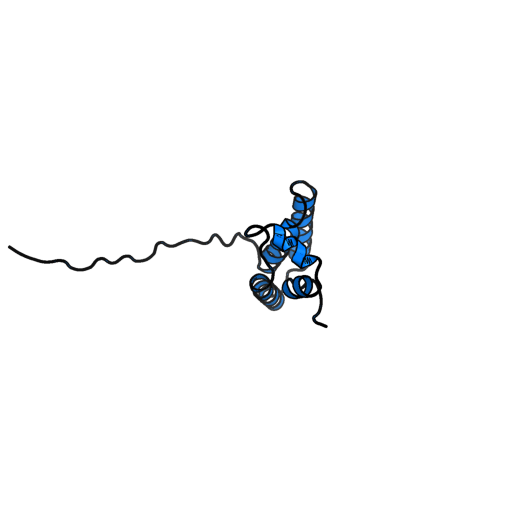 1 84 ? 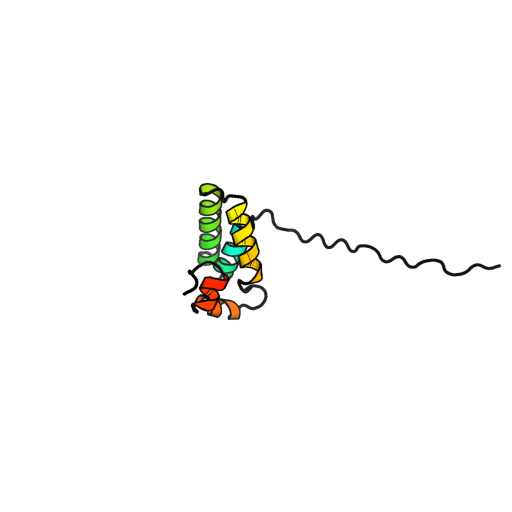-15.395 -5.595 0.100 1.00 86.38 84 GLN A O 1
ATOM 607 N N . VAL A 1 85 ? -15.216 -3.822 -1.244 1.00 84.44 85 VAL A N 1
ATOM 608 C CA . VAL A 1 85 ? -14.723 -4.626 -2.370 1.00 84.44 85 VAL A CA 1
ATOM 609 C C . VAL A 1 85 ? -13.368 -5.257 -2.053 1.00 84.44 85 VAL A C 1
ATOM 611 O O . VAL A 1 85 ? -13.103 -6.359 -2.526 1.00 84.44 85 VAL A O 1
ATOM 614 N N . LEU A 1 86 ? -12.547 -4.626 -1.202 1.00 87.06 86 LEU A N 1
ATOM 615 C CA . LEU A 1 86 ? -11.250 -5.156 -0.773 1.00 87.06 86 LEU A CA 1
ATOM 616 C C . LEU A 1 86 ? -11.393 -6.377 0.144 1.00 87.06 86 LEU A C 1
ATOM 618 O O . LEU A 1 86 ? -10.417 -7.091 0.363 1.00 87.06 86 LEU A O 1
ATOM 622 N N . GLU A 1 87 ? -12.591 -6.649 0.665 1.00 87.75 87 GLU A N 1
ATOM 623 C CA . GLU A 1 87 ? -12.885 -7.878 1.407 1.00 87.75 87 GLU A CA 1
ATOM 624 C C . GLU A 1 87 ? -13.150 -9.057 0.459 1.00 87.75 87 GLU A C 1
ATOM 626 O O . GLU A 1 87 ? -12.945 -10.214 0.828 1.00 87.75 87 GLU A O 1
ATOM 631 N 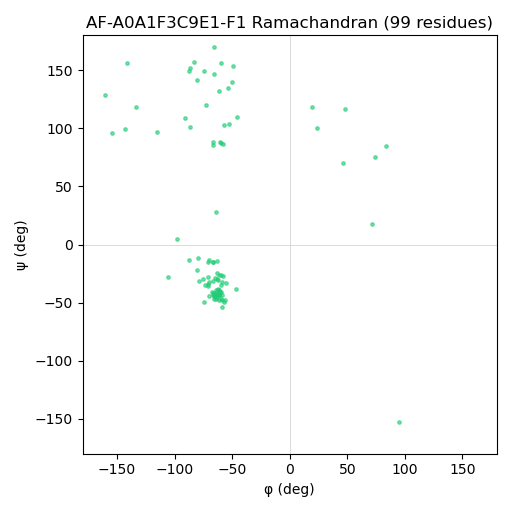N . THR A 1 88 ? -13.526 -8.773 -0.792 1.00 89.25 88 THR A N 1
ATOM 632 C CA . THR A 1 88 ? -13.775 -9.779 -1.830 1.00 89.25 88 THR A CA 1
ATOM 633 C C . THR A 1 88 ? -12.496 -10.156 -2.575 1.00 89.25 88 THR A C 1
ATOM 635 O O . THR A 1 88 ? -11.584 -9.345 -2.735 1.00 89.25 88 THR A O 1
ATOM 638 N N . GLN A 1 89 ? -12.443 -11.382 -3.098 1.00 88.44 89 GLN A N 1
ATOM 639 C CA . GLN A 1 89 ? -11.330 -11.830 -3.939 1.00 88.44 89 GLN A CA 1
ATOM 640 C C . GLN A 1 89 ? -11.183 -10.957 -5.199 1.00 88.44 89 GLN A C 1
ATOM 642 O O . GLN A 1 89 ? -10.098 -10.457 -5.480 1.00 88.44 89 GLN A O 1
ATOM 647 N N . ALA A 1 90 ? -12.294 -10.684 -5.891 1.00 87.31 90 ALA A N 1
ATOM 648 C CA . ALA A 1 90 ? -12.299 -9.872 -7.107 1.00 87.31 90 ALA A CA 1
ATOM 649 C C . ALA A 1 90 ? -11.769 -8.446 -6.873 1.00 87.31 90 ALA A C 1
ATOM 651 O O . ALA A 1 90 ? -11.003 -7.928 -7.682 1.00 87.31 90 ALA A O 1
ATOM 652 N N . GLY A 1 91 ? -12.124 -7.806 -5.754 1.00 88.19 91 GLY A N 1
ATOM 653 C CA . GLY A 1 91 ? -11.600 -6.477 -5.433 1.00 88.19 91 GLY A CA 1
ATOM 654 C C . GLY A 1 91 ? -10.120 -6.494 -5.047 1.00 88.19 91 GLY A C 1
ATOM 655 O O . GLY A 1 91 ? -9.376 -5.601 -5.453 1.00 88.19 91 GLY A O 1
ATOM 656 N N . LYS A 1 92 ? -9.649 -7.536 -4.348 1.00 89.94 92 LYS A N 1
ATOM 657 C CA . LYS A 1 92 ? -8.212 -7.717 -4.083 1.00 89.94 92 LYS A CA 1
ATOM 658 C C . LYS A 1 92 ? -7.422 -7.873 -5.382 1.00 89.94 92 LYS A C 1
ATOM 660 O O . LYS A 1 92 ? -6.394 -7.221 -5.541 1.00 89.94 92 LYS A O 1
ATOM 665 N N . GLU A 1 93 ? -7.909 -8.655 -6.340 1.00 91.12 93 GLU A N 1
ATOM 666 C CA . GLU A 1 93 ? -7.284 -8.809 -7.664 1.00 91.12 93 GLU A CA 1
ATOM 667 C C . GLU A 1 93 ? -7.304 -7.505 -8.478 1.00 91.12 93 GLU A C 1
ATOM 669 O O . GLU A 1 93 ? -6.303 -7.129 -9.108 1.00 91.12 93 GLU A O 1
ATOM 674 N N . ALA A 1 94 ? -8.424 -6.779 -8.429 1.00 88.94 94 ALA A N 1
ATOM 675 C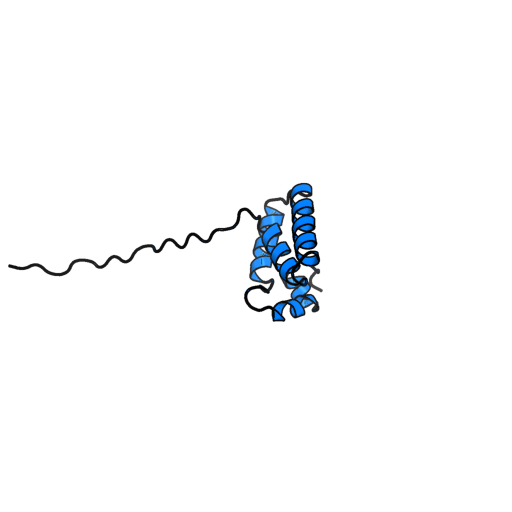 CA . ALA A 1 94 ? -8.591 -5.489 -9.092 1.00 88.94 94 ALA A CA 1
ATOM 676 C C . ALA A 1 94 ? -7.613 -4.427 -8.565 1.00 88.94 94 ALA A C 1
ATOM 678 O O . ALA A 1 94 ? -7.181 -3.569 -9.333 1.00 88.94 94 ALA A O 1
ATOM 679 N N . CYS A 1 95 ? -7.220 -4.521 -7.294 1.00 90.25 95 CYS A N 1
ATOM 680 C CA . CYS A 1 95 ? -6.230 -3.650 -6.660 1.00 90.25 95 CYS A CA 1
ATOM 681 C C . CYS A 1 95 ? -4.814 -4.249 -6.599 1.00 90.25 95 CYS A C 1
ATOM 683 O O . CYS A 1 95 ? -3.923 -3.638 -6.017 1.00 90.25 95 CYS A O 1
ATOM 685 N N . GLY A 1 96 ? -4.580 -5.425 -7.194 1.00 89.38 96 GLY A N 1
ATOM 686 C CA . GLY A 1 96 ? -3.262 -6.071 -7.211 1.00 89.38 96 GLY A CA 1
ATOM 687 C C . GLY A 1 96 ? -2.804 -6.642 -5.861 1.00 89.38 96 GLY A C 1
ATOM 688 O O . GLY A 1 96 ? -1.620 -6.911 -5.693 1.00 89.38 96 GLY A O 1
ATOM 689 N N . LEU A 1 97 ? -3.727 -6.834 -4.916 1.00 88.25 97 LEU A N 1
ATOM 690 C CA . LEU A 1 97 ? -3.503 -7.422 -3.589 1.00 88.25 97 LEU A CA 1
ATOM 691 C C . LEU A 1 97 ? -3.609 -8.954 -3.577 1.00 88.25 97 LEU A C 1
ATOM 693 O O . LEU A 1 97 ? -3.237 -9.589 -2.593 1.00 88.25 97 LEU A O 1
ATOM 697 N N . ALA A 1 98 ? -4.146 -9.547 -4.642 1.00 88.44 98 ALA A N 1
ATOM 698 C CA . ALA A 1 98 ? -4.245 -10.990 -4.818 1.00 88.44 98 ALA A CA 1
ATOM 699 C C . ALA A 1 98 ? -3.979 -11.382 -6.276 1.00 88.44 98 ALA A C 1
ATOM 701 O O . ALA A 1 98 ? -4.154 -10.572 -7.191 1.00 88.44 98 ALA A O 1
ATOM 702 N N . PHE A 1 99 ? -3.560 -12.633 -6.474 1.00 78.56 99 PHE A N 1
ATOM 703 C CA . PHE A 1 99 ? -3.435 -13.231 -7.800 1.00 78.56 99 PHE A CA 1
ATOM 704 C C . PHE A 1 99 ? -4.801 -13.718 -8.298 1.00 78.56 99 PHE A C 1
ATOM 706 O O . PHE A 1 99 ? -5.563 -14.244 -7.483 1.00 78.56 99 PHE A O 1
ATOM 713 N N . PRO A 1 100 ? -5.094 -13.562 -9.604 1.00 74.25 100 PRO A N 1
ATOM 714 C CA . PRO A 1 100 ? -6.272 -14.164 -10.211 1.00 74.25 100 PRO A CA 1
ATOM 715 C C . PRO A 1 100 ? -6.202 -15.688 -10.094 1.00 74.25 100 PRO A C 1
ATOM 717 O O . PRO A 1 100 ? -5.149 -16.277 -10.356 1.00 74.25 100 PRO A O 1
ATOM 720 N N . LEU A 1 101 ? -7.310 -16.285 -9.651 1.00 60.84 101 LEU A N 1
ATOM 721 C CA . LEU A 1 101 ? -7.495 -17.737 -9.533 1.00 60.84 101 LEU A CA 1
ATOM 722 C C . LEU A 1 101 ? -7.630 -18.428 -10.896 1.00 60.84 101 LEU A C 1
ATOM 724 O O . LEU A 1 101 ? -8.204 -17.815 -11.825 1.00 60.84 101 LEU A O 1
#

Foldseek 3Di:
DDDDDDDDDDDDPPPPPPPDPDQLQLVLQLQLLLLDPPDPSSVVSSVVSVVVCVVVVDDPVRSVVSNQLVVQQDGCVVPVVSNVLCVDPSNCVSSVNDDDD

pLDDT: mean 80.27, std 16.72, range [40.19, 95.94]